Protein AF-A0A3Q8RR38-F1 (afdb_monomer)

Foldseek 3Di:
DDPPPDPPDDPDDPVVVCVVVVNFAFAQWQVSADDQWTQWPVGGIDGAQDCDPPRTHGPRPRD

Secondary structure (DSSP, 8-state):
-------TTSPPPHHHHHHHTTTPPB-SSGGGS-TTEEE-TTSBEEETT--TTTT---SS---

Sequence (63 aa):
MKKSILNLGKPLNRVKQLQINGGKEQCDNHYQCGNGYCCNTAGWCQLFGDQGSTGYLCDGSII

Structure (mmCIF, N/CA/C/O backbone):
data_AF-A0A3Q8RR38-F1
#
_entry.id   AF-A0A3Q8RR38-F1
#
loop_
_atom_site.group_PDB
_atom_site.id
_atom_site.type_symbol
_atom_site.label_atom_id
_atom_site.label_alt_id
_atom_site.label_comp_id
_atom_site.label_asym_id
_atom_site.label_entity_id
_atom_site.label_seq_id
_atom_site.pdbx_PDB_ins_code
_atom_site.Cartn_x
_atom_site.Cartn_y
_atom_site.Cartn_z
_atom_site.occupancy
_atom_site.B_iso_or_equiv
_atom_site.auth_seq_id
_atom_site.auth_comp_id
_atom_site.auth_asym_id
_atom_site.auth_atom_id
_atom_site.pdbx_PDB_model_num
ATOM 1 N N . MET A 1 1 ? -21.026 17.198 14.436 1.00 42.75 1 MET A N 1
ATOM 2 C CA . MET A 1 1 ? -20.909 15.758 14.765 1.00 42.75 1 MET A CA 1
ATOM 3 C C . MET A 1 1 ? -19.462 15.465 15.139 1.00 42.75 1 MET A C 1
ATOM 5 O O . MET A 1 1 ? -18.588 15.669 14.307 1.00 42.75 1 MET A O 1
ATOM 9 N N . LYS A 1 2 ? -19.183 15.090 16.395 1.00 35.19 2 LYS A N 1
ATOM 10 C CA . LYS A 1 2 ? -17.815 14.803 16.861 1.00 35.19 2 LYS A CA 1
ATOM 11 C C . LYS A 1 2 ? -17.353 13.474 16.251 1.00 35.19 2 LYS A C 1
ATOM 13 O O . LYS A 1 2 ? -17.815 12.423 16.681 1.00 35.19 2 LYS A O 1
ATOM 18 N N . LYS A 1 3 ? -16.475 13.508 15.243 1.00 43.56 3 LYS A N 1
ATO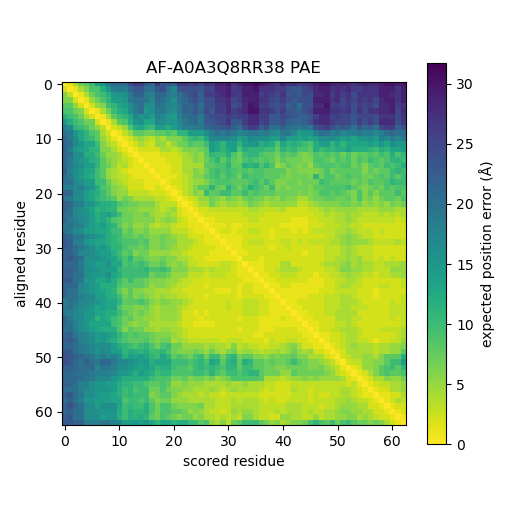M 19 C CA . LYS A 1 3 ? -15.749 12.307 14.806 1.00 43.56 3 LYS A CA 1
ATOM 20 C C . LYS A 1 3 ? -14.791 11.941 15.941 1.00 43.56 3 LYS A C 1
ATOM 22 O O . LYS A 1 3 ? -13.875 12.701 16.234 1.00 43.56 3 LYS A O 1
ATOM 27 N N . SER A 1 4 ? -15.078 10.851 16.650 1.00 49.16 4 SER A N 1
ATOM 28 C CA . SER A 1 4 ? -14.229 10.358 17.735 1.00 49.16 4 SER A CA 1
ATOM 29 C C . SER A 1 4 ? -12.899 9.908 17.127 1.00 49.16 4 SER A C 1
ATOM 31 O O . SER A 1 4 ? -12.857 8.984 16.316 1.00 49.16 4 SER A O 1
ATOM 33 N N . ILE A 1 5 ? -11.842 10.653 17.440 1.00 57.12 5 ILE A N 1
ATOM 34 C CA . ILE A 1 5 ? -10.470 10.397 17.009 1.00 57.12 5 ILE A CA 1
ATOM 35 C C . ILE A 1 5 ? -1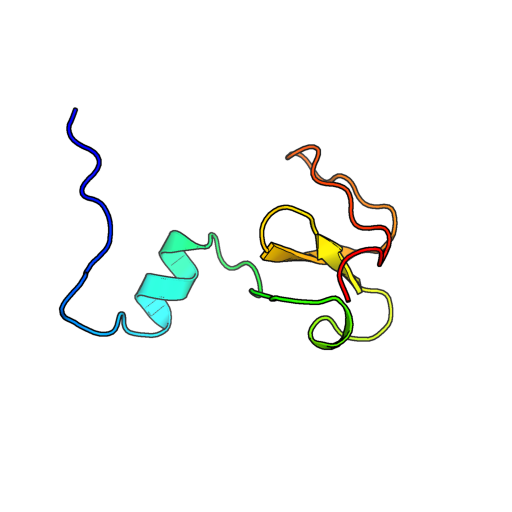0.002 9.151 17.752 1.00 57.12 5 ILE A C 1
ATOM 37 O O . ILE A 1 5 ? -9.839 9.225 18.961 1.00 57.12 5 ILE A O 1
ATOM 41 N N . LEU A 1 6 ? -9.814 8.061 17.002 1.00 54.81 6 LEU A N 1
ATOM 42 C CA . LEU A 1 6 ? -9.074 6.839 17.327 1.00 54.81 6 LEU A CA 1
ATOM 43 C C . LEU A 1 6 ? -9.394 6.156 18.672 1.00 54.81 6 LEU A C 1
ATOM 45 O O . LEU A 1 6 ? -9.421 6.740 19.746 1.00 54.81 6 LEU A O 1
ATOM 49 N N . ASN A 1 7 ? -9.524 4.832 18.623 1.00 52.47 7 ASN A N 1
ATOM 50 C CA . ASN A 1 7 ? -9.512 3.960 19.797 1.00 52.47 7 ASN A CA 1
ATOM 51 C C . ASN A 1 7 ? -8.129 4.009 20.492 1.00 52.47 7 ASN A C 1
ATOM 53 O O . ASN A 1 7 ? -7.381 3.037 20.456 1.00 52.47 7 ASN A O 1
ATOM 57 N N . LEU A 1 8 ? -7.779 5.129 21.131 1.00 57.44 8 LEU A N 1
ATOM 58 C CA . LEU A 1 8 ? -6.502 5.422 21.801 1.00 57.44 8 LEU A CA 1
ATOM 59 C C . LEU A 1 8 ? -6.300 4.629 23.112 1.00 57.44 8 LEU A C 1
ATOM 61 O O . LEU A 1 8 ? -5.672 5.103 24.049 1.00 57.44 8 LEU A O 1
ATOM 65 N N . GLY A 1 9 ? -6.823 3.405 23.199 1.00 61.19 9 GLY A N 1
ATOM 66 C CA . GLY A 1 9 ? -6.671 2.573 24.397 1.00 61.19 9 GLY A CA 1
ATOM 67 C C . GLY A 1 9 ? -6.978 1.087 24.232 1.00 61.19 9 GLY A C 1
ATOM 68 O O . GLY A 1 9 ? -6.760 0.325 25.169 1.00 61.19 9 GLY A O 1
ATOM 69 N N . LYS A 1 10 ? -7.468 0.638 23.068 1.00 69.38 10 LYS A N 1
ATOM 70 C CA . LYS A 1 10 ? -7.648 -0.791 22.780 1.00 69.38 10 LYS A CA 1
ATOM 71 C C . LYS A 1 10 ? -7.151 -1.077 21.366 1.00 69.38 10 LYS A C 1
ATOM 73 O O . LYS A 1 10 ? -7.666 -0.443 20.443 1.00 69.38 10 LYS A O 1
ATOM 78 N N . PRO A 1 11 ? -6.197 -2.007 21.172 1.00 71.12 11 PRO A N 1
ATOM 79 C CA . PRO A 1 11 ? -5.796 -2.405 19.832 1.00 71.12 11 PRO A CA 1
ATOM 80 C C . PRO A 1 11 ? -7.039 -2.882 19.076 1.00 71.12 11 PRO A C 1
ATOM 82 O O . PRO A 1 11 ? -7.811 -3.711 19.568 1.00 71.12 11 PRO A O 1
ATOM 85 N N . LEU A 1 12 ? -7.279 -2.301 17.901 1.00 72.44 12 LEU A N 1
ATOM 86 C CA . LEU A 1 12 ? -8.338 -2.765 17.016 1.00 72.44 12 LEU A CA 1
ATOM 87 C C . LEU A 1 12 ? -8.003 -4.194 16.594 1.00 72.44 12 LEU A C 1
ATOM 89 O O . LEU A 1 12 ? -6.868 -4.502 16.239 1.00 72.44 12 LEU A O 1
ATOM 93 N N . ASN A 1 13 ? -8.997 -5.081 16.623 1.00 81.44 13 ASN A N 1
ATOM 94 C CA . ASN A 1 13 ? -8.811 -6.379 15.992 1.00 81.44 13 ASN A CA 1
ATOM 95 C C . ASN A 1 13 ? -8.681 -6.187 14.469 1.00 81.44 13 ASN A C 1
ATOM 97 O O . ASN A 1 13 ? -9.219 -5.233 13.896 1.00 81.44 13 ASN A O 1
ATOM 101 N N . ARG A 1 14 ? -7.975 -7.110 13.807 1.00 77.12 14 ARG A N 1
ATOM 102 C CA . ARG A 1 14 ? -7.662 -7.020 12.371 1.00 77.12 14 ARG A CA 1
ATOM 103 C C . ARG A 1 14 ? -8.903 -6.780 11.503 1.00 77.12 14 ARG A C 1
ATOM 105 O O . ARG A 1 14 ? -8.847 -6.002 10.561 1.00 77.12 14 ARG A O 1
ATOM 112 N N . VAL A 1 15 ? -10.034 -7.396 11.854 1.00 80.50 15 VAL A N 1
ATOM 113 C CA . VAL A 1 15 ? -11.307 -7.261 11.123 1.00 80.50 15 VAL A CA 1
ATOM 114 C C . VAL A 1 15 ? -11.834 -5.824 11.160 1.00 80.50 15 VAL A C 1
ATOM 116 O O . VAL A 1 15 ? -12.193 -5.276 10.121 1.00 80.50 15 VAL A O 1
ATOM 119 N N . LYS A 1 16 ? -11.842 -5.181 12.333 1.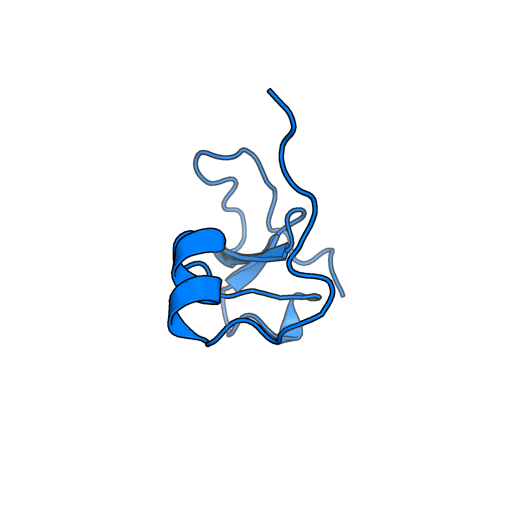00 76.00 16 LYS A N 1
ATOM 120 C CA . LYS A 1 16 ? -12.279 -3.783 12.468 1.00 76.00 16 LYS A CA 1
ATOM 121 C C . LYS A 1 16 ? -11.324 -2.822 11.771 1.00 76.00 16 LYS A C 1
ATOM 123 O O . LYS A 1 16 ? -11.775 -1.852 11.172 1.00 76.00 16 LYS A O 1
ATOM 128 N N . GLN A 1 17 ? -10.024 -3.100 11.824 1.00 74.25 17 GLN A N 1
ATOM 129 C CA . GLN A 1 17 ? -9.025 -2.294 11.126 1.00 74.25 17 GLN A CA 1
ATOM 130 C C . GLN A 1 17 ? -9.217 -2.359 9.602 1.00 74.25 17 GLN A C 1
ATOM 132 O O . GLN A 1 17 ? -9.211 -1.324 8.943 1.00 74.25 17 GLN A O 1
ATOM 137 N N . LEU A 1 18 ? -9.492 -3.548 9.052 1.00 74.56 18 LEU A N 1
ATOM 138 C CA . LEU A 1 18 ? -9.823 -3.712 7.633 1.00 74.56 18 LEU A CA 1
ATOM 139 C C . LEU A 1 18 ? -11.106 -2.967 7.245 1.00 74.56 18 LEU A C 1
ATOM 141 O O . LEU A 1 18 ? -11.126 -2.315 6.208 1.00 74.56 18 LEU A O 1
ATOM 145 N N . GLN A 1 19 ? -12.156 -3.015 8.071 1.00 79.12 19 GLN A N 1
ATOM 146 C CA . GLN A 1 19 ? -13.396 -2.275 7.801 1.00 79.12 19 GLN A CA 1
ATOM 147 C C . GLN A 1 19 ? -13.174 -0.757 7.762 1.00 79.12 19 GLN A C 1
ATOM 149 O O . GLN A 1 19 ? -13.699 -0.093 6.873 1.00 79.12 19 GLN A O 1
ATOM 154 N N . ILE A 1 20 ? -12.383 -0.211 8.691 1.00 78.00 20 ILE A N 1
ATOM 155 C CA . ILE A 1 20 ? -12.069 1.226 8.735 1.00 78.00 20 ILE A CA 1
ATOM 156 C C . ILE A 1 20 ? -11.242 1.642 7.514 1.00 78.00 20 ILE A C 1
ATOM 158 O O . ILE A 1 20 ? -11.532 2.666 6.900 1.00 78.00 20 ILE A O 1
ATOM 162 N N . ASN A 1 21 ? -10.267 0.823 7.121 1.00 74.25 21 ASN A N 1
ATOM 163 C CA . ASN A 1 21 ? -9.377 1.113 5.995 1.00 74.25 21 ASN A CA 1
ATOM 164 C C . ASN A 1 21 ? -9.984 0.729 4.632 1.00 74.25 21 ASN A C 1
ATOM 166 O O . ASN A 1 21 ? -9.291 0.741 3.616 1.00 74.25 21 ASN A O 1
ATOM 170 N N . GLY A 1 22 ? -11.264 0.341 4.593 1.00 79.00 22 GLY A N 1
ATOM 171 C CA . GLY A 1 22 ? -11.954 -0.051 3.362 1.00 79.00 22 GLY A CA 1
ATOM 172 C C . GLY A 1 22 ? -11.358 -1.287 2.680 1.00 79.00 22 GLY A C 1
ATOM 173 O O . GLY A 1 22 ? -11.436 -1.407 1.463 1.00 79.00 22 GLY A O 1
ATOM 174 N N . GLY A 1 23 ? -10.718 -2.176 3.444 1.00 81.94 23 GLY A N 1
ATOM 175 C CA . GLY A 1 23 ? -10.045 -3.375 2.938 1.00 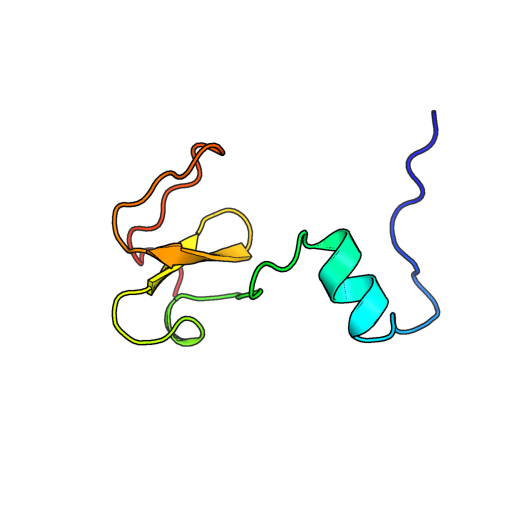81.94 23 GLY A CA 1
ATOM 176 C C . GLY A 1 23 ? -8.718 -3.106 2.224 1.00 81.94 23 GLY A C 1
ATOM 177 O O . GLY A 1 23 ? -8.158 -4.030 1.642 1.00 81.94 23 GLY A O 1
ATOM 178 N N . LYS A 1 24 ? -8.210 -1.870 2.260 1.00 86.69 24 LYS A N 1
ATOM 179 C CA . LYS A 1 24 ? -6.955 -1.497 1.604 1.00 86.69 24 LYS A CA 1
ATOM 180 C C . LYS A 1 24 ? -5.752 -1.954 2.422 1.00 86.69 24 LYS A C 1
ATOM 182 O O . LYS A 1 24 ? -5.689 -1.721 3.633 1.00 86.69 24 LYS A O 1
ATOM 187 N N . GLU A 1 25 ? -4.790 -2.564 1.744 1.00 88.44 25 GLU A N 1
ATOM 188 C CA . GLU A 1 25 ? -3.498 -2.925 2.321 1.00 88.44 25 GLU A CA 1
ATOM 189 C C . GLU A 1 25 ? -2.728 -1.656 2.691 1.00 88.44 25 GLU A C 1
ATOM 191 O O . GLU A 1 25 ? -2.445 -0.831 1.830 1.00 88.44 25 GLU A O 1
ATOM 196 N N . GLN A 1 26 ? -2.464 -1.466 3.983 1.00 89.94 26 GLN A N 1
ATOM 197 C CA . GLN A 1 26 ? -1.779 -0.274 4.481 1.00 89.94 26 GLN A CA 1
ATOM 198 C C . GLN A 1 26 ? -0.273 -0.382 4.274 1.00 89.94 26 GLN A C 1
ATOM 200 O O . GLN A 1 26 ? 0.291 -1.470 4.396 1.00 89.94 26 GLN A O 1
ATOM 205 N N . CYS A 1 27 ? 0.358 0.760 4.037 1.00 90.50 27 CYS A N 1
ATOM 206 C CA . CYS A 1 27 ? 1.797 0.892 3.880 1.00 90.50 27 CYS A CA 1
ATOM 207 C C . CYS A 1 27 ? 2.262 2.254 4.400 1.00 90.50 27 CYS A C 1
ATOM 209 O O . CYS A 1 27 ? 1.518 3.233 4.389 1.00 90.50 27 CYS A O 1
ATOM 211 N N . ASP A 1 28 ? 3.517 2.291 4.816 1.00 91.00 28 ASP A N 1
ATOM 212 C CA . ASP A 1 28 ? 4.285 3.482 5.156 1.00 91.00 28 ASP A CA 1
ATOM 213 C C . ASP A 1 28 ? 5.226 3.869 4.003 1.00 91.00 28 ASP A C 1
ATOM 215 O O . ASP A 1 28 ? 5.504 5.048 3.805 1.00 91.00 28 ASP A O 1
ATOM 219 N N . ASN A 1 29 ? 5.698 2.888 3.221 1.00 91.50 29 ASN A N 1
ATOM 220 C CA . ASN A 1 29 ? 6.533 3.098 2.041 1.00 91.50 29 ASN A CA 1
ATOM 221 C C . ASN A 1 29 ? 6.278 2.076 0.929 1.00 91.50 29 ASN A C 1
ATOM 223 O O . ASN A 1 29 ? 5.625 1.045 1.111 1.00 91.50 29 ASN A O 1
ATOM 227 N N . HIS A 1 30 ? 6.806 2.377 -0.257 1.00 90.50 30 HIS A N 1
ATOM 228 C CA . HIS A 1 30 ? 6.616 1.573 -1.456 1.00 90.50 30 HIS A CA 1
ATOM 229 C C . HIS A 1 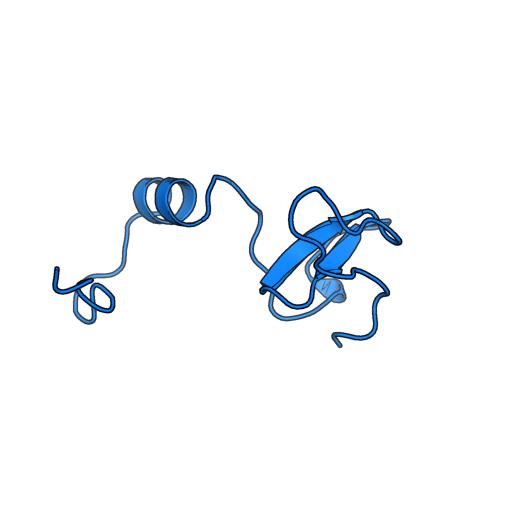30 ? 7.101 0.124 -1.297 1.00 90.50 30 HIS A C 1
ATOM 231 O O . HIS A 1 30 ? 6.440 -0.769 -1.820 1.00 90.50 30 HIS A O 1
ATOM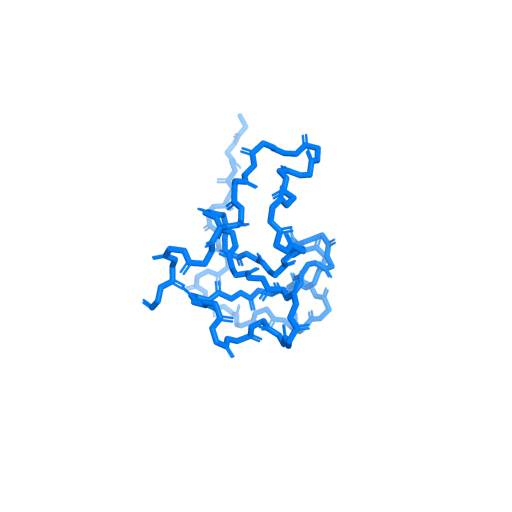 237 N N . TYR A 1 31 ? 8.169 -0.144 -0.541 1.00 89.88 31 TYR A N 1
ATOM 238 C CA . TYR A 1 31 ? 8.726 -1.498 -0.408 1.00 89.88 31 TYR A CA 1
ATOM 239 C C . TYR A 1 31 ? 7.797 -2.490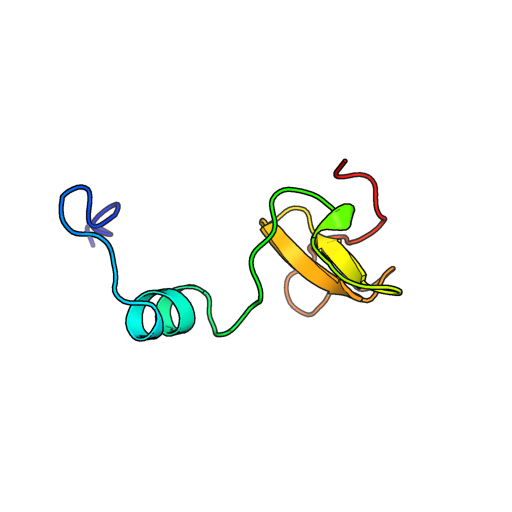 0.305 1.00 89.88 31 TYR A C 1
ATOM 241 O O . TYR A 1 31 ? 8.016 -3.698 0.225 1.00 89.88 31 TYR A O 1
ATOM 249 N N . GLN A 1 32 ? 6.763 -2.001 0.994 1.00 92.94 32 GLN A N 1
ATOM 250 C CA . GLN A 1 32 ? 5.728 -2.842 1.601 1.00 92.94 32 GLN A CA 1
ATOM 251 C C . GLN A 1 32 ? 4.664 -3.295 0.591 1.00 92.94 32 GLN A C 1
ATOM 253 O O . GLN A 1 32 ? 3.975 -4.281 0.836 1.00 92.94 32 GLN A O 1
ATOM 258 N N . CYS A 1 33 ? 4.548 -2.608 -0.546 1.00 89.31 33 CYS A N 1
ATOM 259 C CA . CYS A 1 33 ? 3.613 -2.923 -1.616 1.00 89.31 33 CYS A CA 1
ATOM 260 C C . CYS A 1 33 ? 4.352 -3.746 -2.670 1.00 89.31 33 CYS A C 1
ATOM 262 O O . CYS A 1 33 ? 5.296 -3.254 -3.278 1.00 89.31 33 CYS A O 1
ATOM 264 N N . GLY A 1 34 ? 3.971 -5.013 -2.853 1.00 88.69 34 GLY A N 1
ATOM 265 C CA . GLY A 1 34 ? 4.684 -5.952 -3.730 1.00 88.69 34 GLY A CA 1
ATOM 266 C C . GLY A 1 34 ? 4.915 -5.461 -5.171 1.00 88.69 34 GLY A C 1
ATOM 267 O O . GLY A 1 34 ? 4.414 -4.427 -5.601 1.00 88.69 34 GLY A O 1
ATOM 268 N N . ASN A 1 35 ? 5.666 -6.235 -5.959 1.00 89.56 35 ASN A N 1
ATOM 269 C CA . ASN A 1 35 ? 6.078 -5.850 -7.317 1.00 89.56 35 ASN A CA 1
ATOM 270 C C . ASN A 1 35 ? 4.924 -5.299 -8.180 1.00 89.56 35 ASN A C 1
ATOM 272 O O . ASN A 1 35 ? 3.907 -5.967 -8.367 1.00 89.56 35 ASN A O 1
ATOM 276 N N . GLY A 1 36 ? 5.118 -4.104 -8.749 1.00 89.12 36 GLY A N 1
ATOM 277 C CA . GLY A 1 36 ? 4.120 -3.420 -9.585 1.00 89.12 36 GLY A CA 1
ATOM 278 C C . GLY A 1 36 ? 3.124 -2.538 -8.819 1.00 89.12 36 GLY A C 1
ATOM 279 O O . GLY A 1 36 ? 2.309 -1.863 -9.449 1.00 89.12 36 GLY A O 1
ATOM 280 N N . TYR A 1 37 ? 3.223 -2.484 -7.491 1.00 92.31 37 TYR A N 1
ATOM 281 C CA . TYR A 1 37 ? 2.416 -1.627 -6.625 1.00 92.31 37 TYR A CA 1
ATOM 282 C C . TYR A 1 37 ? 3.301 -0.654 -5.867 1.00 92.31 37 TYR A C 1
ATOM 284 O O . TYR A 1 37 ? 4.424 -0.997 -5.538 1.00 92.31 37 TYR A O 1
ATOM 292 N N . CYS A 1 38 ? 2.784 0.514 -5.512 1.00 92.75 38 CYS A N 1
ATOM 293 C CA . CYS A 1 38 ? 3.445 1.449 -4.613 1.00 92.75 38 CYS A CA 1
ATOM 294 C C . CYS A 1 38 ? 2.549 1.883 -3.465 1.00 92.75 38 CYS A C 1
ATOM 296 O O . CYS A 1 38 ? 1.338 1.655 -3.463 1.00 92.75 38 CYS A O 1
ATOM 298 N N . CYS A 1 39 ? 3.181 2.500 -2.471 1.00 92.81 39 CYS A N 1
ATOM 299 C CA . CYS A 1 39 ? 2.458 3.182 -1.423 1.00 92.81 39 CYS A CA 1
ATOM 300 C C . CYS A 1 39 ? 2.041 4.549 -1.942 1.00 92.81 39 CYS A C 1
ATOM 302 O O . CYS A 1 39 ? 2.885 5.326 -2.391 1.00 92.81 39 CYS A O 1
ATOM 304 N N . ASN A 1 40 ? 0.743 4.824 -1.931 1.00 91.00 40 ASN A N 1
ATOM 305 C CA . ASN A 1 40 ? 0.252 6.126 -2.348 1.00 91.00 40 ASN A CA 1
ATOM 306 C C . ASN A 1 40 ? 0.366 7.158 -1.220 1.00 91.00 40 ASN A C 1
ATOM 308 O O . ASN A 1 40 ? 0.580 6.823 -0.055 1.00 91.00 40 ASN A O 1
ATOM 312 N N . THR A 1 41 ? 0.139 8.427 -1.553 1.00 88.19 41 THR A N 1
ATOM 313 C CA . THR A 1 41 ? 0.231 9.551 -0.599 1.00 88.19 41 THR A CA 1
ATOM 314 C C . THR A 1 41 ? -0.779 9.525 0.548 1.00 88.19 41 THR A C 1
ATOM 316 O O . THR A 1 41 ? -0.724 10.382 1.428 1.00 88.19 41 THR A O 1
ATOM 319 N N . ALA A 1 42 ? -1.681 8.547 0.574 1.00 88.25 42 ALA A N 1
ATOM 320 C CA . ALA A 1 42 ? -2.654 8.351 1.635 1.00 88.25 42 ALA A CA 1
ATOM 321 C C . ALA A 1 42 ? -2.419 7.065 2.458 1.00 88.25 42 ALA A C 1
ATOM 323 O O . ALA A 1 42 ? -3.214 6.772 3.352 1.00 88.25 42 ALA A O 1
ATOM 324 N N . GLY A 1 43 ? -1.319 6.339 2.215 1.00 89.62 43 GLY A N 1
ATOM 325 C CA . GLY A 1 43 ? -0.844 5.249 3.077 1.00 89.62 43 GLY A CA 1
ATOM 326 C C . GLY A 1 43 ? -1.424 3.868 2.765 1.00 89.62 43 GLY A C 1
ATOM 327 O O . GLY A 1 43 ? -1.609 3.050 3.669 1.00 89.62 43 GLY A O 1
ATOM 328 N N . TRP A 1 44 ? -1.758 3.582 1.504 1.00 90.25 44 TRP A N 1
ATOM 329 C CA . TRP A 1 44 ? -2.108 2.220 1.089 1.00 90.25 44 TRP A CA 1
ATOM 330 C C . TRP A 1 44 ? -1.534 1.829 -0.268 1.00 90.25 44 TRP A C 1
ATOM 332 O O . TRP A 1 44 ? -1.245 2.674 -1.120 1.00 90.25 44 TRP A O 1
ATOM 342 N N . CYS A 1 45 ? -1.414 0.519 -0.467 1.00 91.00 45 CYS A N 1
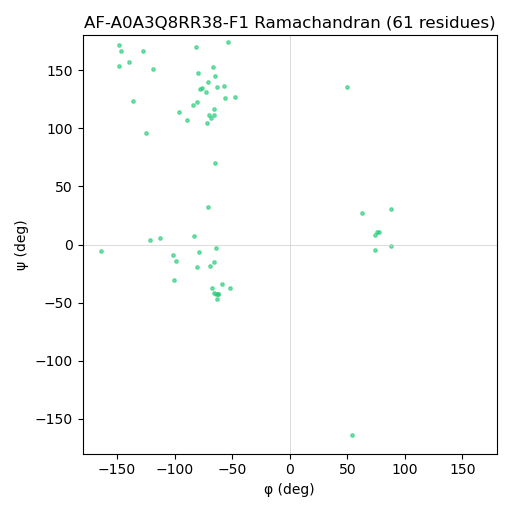ATOM 343 C CA . CYS A 1 45 ? -0.889 -0.063 -1.687 1.00 91.00 45 CYS A CA 1
ATOM 344 C C . CYS A 1 45 ? -1.885 0.063 -2.842 1.00 91.00 45 CYS A C 1
ATOM 346 O O . CYS A 1 45 ? -3.065 -0.281 -2.714 1.00 91.00 45 CYS A O 1
ATOM 348 N N . GLN A 1 46 ? -1.401 0.545 -3.983 1.00 90.94 46 GLN A N 1
ATOM 349 C CA . GLN A 1 46 ? -2.133 0.568 -5.251 1.00 90.94 46 GLN A CA 1
ATOM 350 C C . GLN A 1 46 ? -1.169 0.425 -6.435 1.00 90.94 46 GLN A C 1
ATOM 352 O O . GLN A 1 46 ? 0.044 0.408 -6.247 1.00 90.94 46 GLN A O 1
ATOM 357 N N . LEU A 1 47 ? -1.701 0.264 -7.647 1.00 90.62 47 LEU A N 1
ATOM 358 C CA . LEU A 1 47 ? -0.885 0.082 -8.850 1.00 90.62 47 LEU A CA 1
ATOM 359 C C . LEU A 1 47 ? -0.056 1.336 -9.158 1.00 90.62 47 LEU A C 1
ATOM 361 O O . LEU A 1 47 ? -0.513 2.464 -8.966 1.00 90.62 47 LEU A O 1
ATOM 365 N N . PHE A 1 48 ? 1.153 1.137 -9.683 1.00 90.31 48 PHE A N 1
ATOM 366 C CA . PHE A 1 48 ? 1.975 2.243 -10.172 1.00 90.31 48 PHE A CA 1
ATOM 367 C C . PHE A 1 48 ? 1.266 3.060 -11.254 1.00 90.31 48 PHE A C 1
ATOM 369 O O . PHE A 1 48 ? 0.672 2.509 -12.180 1.00 90.31 48 PHE A O 1
ATOM 376 N N . GLY A 1 49 ? 1.362 4.384 -11.146 1.00 84.19 49 GLY A N 1
ATOM 377 C CA . GLY A 1 49 ? 0.721 5.328 -12.059 1.00 84.19 49 GLY A CA 1
ATOM 378 C C . GLY A 1 49 ? -0.791 5.458 -11.865 1.00 84.19 49 GLY A C 1
ATOM 379 O O . GLY A 1 49 ? -1.402 6.319 -12.496 1.00 84.19 49 GLY A O 1
ATOM 380 N N . ASP A 1 50 ? -1.397 4.656 -10.984 1.00 84.56 50 ASP A N 1
ATOM 381 C CA . ASP A 1 50 ? -2.806 4.794 -10.652 1.00 84.56 50 ASP A CA 1
ATOM 382 C C . ASP A 1 50 ? -3.015 5.997 -9.723 1.00 84.56 50 ASP A C 1
ATOM 384 O O . ASP A 1 50 ? -2.283 6.202 -8.748 1.00 84.56 50 ASP A O 1
ATOM 388 N N . GLN A 1 51 ? -4.036 6.792 -10.035 1.00 75.94 51 GLN A N 1
ATOM 389 C CA . GLN A 1 51 ? -4.562 7.843 -9.158 1.00 75.94 51 GLN A CA 1
ATOM 390 C C . GLN A 1 51 ? -5.845 7.381 -8.444 1.00 75.94 51 GLN A C 1
ATOM 392 O O . GLN A 1 51 ? -6.333 8.046 -7.521 1.00 75.94 51 GLN A O 1
ATOM 397 N N . GLY A 1 52 ? -6.388 6.226 -8.849 1.00 68.62 52 GLY A N 1
ATOM 398 C CA . GLY A 1 52 ? -7.649 5.675 -8.383 1.00 68.62 52 GLY A CA 1
ATOM 399 C C . GLY A 1 52 ? -8.811 6.660 -8.532 1.00 68.62 52 GLY A C 1
ATOM 400 O O . GLY A 1 52 ? -8.734 7.686 -9.203 1.00 68.62 52 GLY A O 1
ATOM 401 N N . SER A 1 53 ? -9.913 6.383 -7.836 1.00 70.44 53 SER A N 1
ATOM 402 C CA . SER A 1 53 ? -11.039 7.327 -7.712 1.00 70.44 53 SER A CA 1
ATOM 403 C C . SER A 1 53 ? -10.787 8.435 -6.680 1.00 70.44 53 SER A C 1
ATOM 405 O O . SER A 1 53 ? -11.616 9.322 -6.504 1.00 70.44 53 SER A O 1
ATOM 407 N N . THR A 1 54 ? -9.677 8.350 -5.946 1.00 74.88 54 THR A N 1
ATOM 408 C CA . THR A 1 54 ? -9.346 9.232 -4.822 1.00 74.88 54 THR A CA 1
ATOM 409 C C . THR A 1 54 ? -8.377 10.353 -5.199 1.00 74.88 54 THR A C 1
ATOM 411 O O . THR A 1 54 ? -8.230 11.293 -4.426 1.00 74.88 54 THR A O 1
ATOM 414 N N . GLY A 1 55 ? -7.719 10.264 -6.361 1.00 82.94 55 GLY A N 1
ATOM 415 C CA . GLY A 1 55 ? -6.731 11.242 -6.829 1.00 82.94 55 GLY A CA 1
ATOM 416 C C . GLY A 1 55 ? -5.369 11.153 -6.132 1.00 82.94 55 GLY A C 1
ATOM 417 O O . GLY A 1 55 ? -4.546 12.051 -6.286 1.00 82.94 55 GLY A O 1
ATOM 418 N N . TYR A 1 56 ? -5.118 10.098 -5.353 1.00 86.50 56 TYR A N 1
ATOM 419 C CA . TYR A 1 56 ? -3.839 9.920 -4.665 1.00 86.50 56 TYR A CA 1
ATOM 420 C C . TYR A 1 56 ? -2.853 9.275 -5.619 1.00 86.50 56 TYR A C 1
ATOM 422 O O . TYR A 1 56 ? -3.104 8.175 -6.099 1.00 86.50 56 TYR A O 1
ATOM 430 N N . LEU A 1 57 ? -1.750 9.964 -5.889 1.00 86.56 57 LEU A N 1
ATOM 431 C CA . LEU A 1 57 ? -0.705 9.474 -6.772 1.00 86.56 57 LEU A CA 1
ATOM 432 C C . LEU A 1 57 ? 0.059 8.319 -6.118 1.00 86.56 57 LEU A C 1
ATOM 434 O O . LEU A 1 57 ? 0.377 8.358 -4.927 1.00 86.56 57 LEU A O 1
ATOM 438 N N . CYS A 1 58 ? 0.374 7.321 -6.932 1.00 89.62 58 CYS A N 1
ATOM 439 C CA . CYS A 1 58 ? 1.296 6.249 -6.606 1.00 89.62 58 CYS A CA 1
ATOM 440 C C . CYS A 1 58 ? 2.379 6.209 -7.683 1.00 89.62 58 CYS A C 1
ATOM 442 O O . CYS A 1 58 ? 2.193 5.646 -8.760 1.00 89.62 58 CYS A O 1
ATOM 444 N N . ASP A 1 59 ? 3.500 6.861 -7.398 1.00 87.69 59 ASP A N 1
ATOM 445 C CA . ASP A 1 59 ? 4.646 7.016 -8.300 1.00 87.69 59 ASP A CA 1
ATOM 446 C C . ASP A 1 59 ? 5.952 6.456 -7.712 1.00 87.69 59 ASP A C 1
ATOM 448 O O . ASP A 1 59 ? 7.002 6.558 -8.338 1.00 87.69 59 ASP A O 1
ATOM 452 N N . GLY A 1 60 ? 5.895 5.845 -6.522 1.00 85.19 60 GLY A N 1
ATOM 453 C CA . GLY A 1 60 ? 7.068 5.295 -5.836 1.00 85.19 60 GLY A CA 1
ATOM 454 C C . GLY A 1 60 ? 7.947 6.343 -5.150 1.00 85.19 60 GLY A C 1
ATOM 455 O O . GLY A 1 60 ? 9.040 6.008 -4.704 1.00 85.19 60 GLY A O 1
ATOM 456 N N . SER A 1 61 ? 7.483 7.591 -5.032 1.00 85.44 61 SER A N 1
ATOM 457 C CA . SER A 1 61 ? 8.201 8.652 -4.311 1.00 85.44 61 SER A CA 1
ATOM 458 C C . SER A 1 61 ? 8.257 8.445 -2.791 1.00 85.44 61 SER A C 1
ATOM 460 O O . SER A 1 61 ? 9.105 9.041 -2.129 1.00 85.44 61 SER A O 1
ATOM 462 N N . ILE A 1 62 ? 7.382 7.600 -2.233 1.00 84.06 62 ILE A N 1
ATOM 463 C CA . ILE A 1 62 ? 7.330 7.286 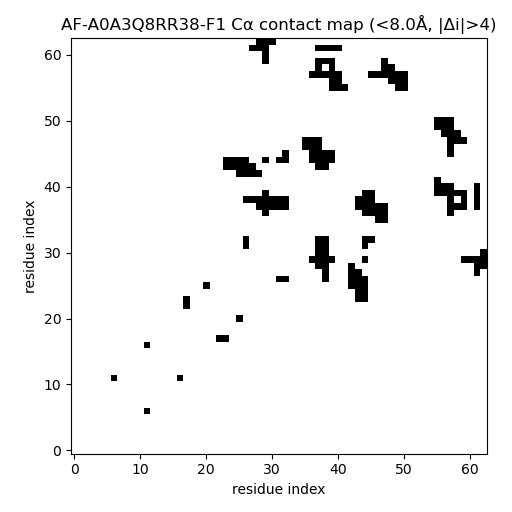-0.799 1.00 84.06 62 ILE A CA 1
ATOM 464 C C . ILE A 1 62 ? 8.245 6.092 -0.505 1.00 84.06 62 ILE A C 1
ATOM 466 O O . ILE A 1 62 ? 7.919 4.953 -0.852 1.00 84.06 62 ILE A O 1
ATOM 470 N N . ILE A 1 63 ? 9.382 6.373 0.133 1.00 81.31 63 ILE A N 1
ATOM 471 C CA . ILE A 1 63 ? 10.504 5.459 0.414 1.00 81.31 63 ILE A CA 1
ATOM 472 C C . ILE A 1 63 ? 10.714 5.358 1.924 1.00 81.31 63 ILE A C 1
ATOM 474 O O . ILE A 1 63 ? 10.686 6.419 2.585 1.00 81.31 63 ILE A O 1
#

Solvent-accessible surface area (backbone atoms only — not comparable to full-atom values): 3832 Å² total; per-residue (Å²): 131,86,78,81,78,69,73,89,83,53,88,72,53,70,69,59,50,34,62,74,52,72,69,54,54,72,29,89,22,15,90,74,23,59,94,72,29,8,14,22,84,83,37,30,49,42,49,58,76,38,33,74,98,79,67,42,54,8,80,54,83,37,114

Mean predicted aligned error: 8.93 Å

Organism: NCBI:txid2358479

Nearest PDB structures (foldseek):
  1ha9-assembly1_A  TM=9.044E-01  e=1.318E+00  Momordica cochinchinensis
  1h9h-assembly1_I  TM=8.707E-01  e=2.396E+00  Ecballium elaterium
  1h9i-assembly1_I  TM=8.593E-01  e=2.396E+00  Ecballium elaterium

pLDDT: mean 79.47, std 13.87, range [35.19, 92.94]

Radius of gyration: 13.43 Å; Cα contacts (8 Å, |Δi|>4): 95; chains: 1; bounding box: 31×23×36 Å